Protein AF-A0A2X3FIG2-F1 (afdb_monomer)

pLDDT: mean 85.53, std 18.32, range [35.78, 98.5]

Solvent-accessible surface area (backbone atoms only — not comparable to full-atom values): 9356 Å² total; per-residue (Å²): 140,79,90,90,89,82,87,87,83,85,78,78,74,77,77,68,71,53,71,39,79,30,59,66,58,41,50,50,39,68,69,44,48,65,59,49,53,52,52,52,51,53,50,51,58,54,59,69,47,46,60,65,38,48,54,49,30,60,73,69,72,44,96,39,74,62,49,52,50,52,53,52,52,38,50,51,51,34,51,52,38,38,67,73,39,46,86,55,88,81,64,44,80,47,49,39,48,51,50,33,39,53,41,50,41,50,40,52,53,43,56,64,46,40,82,79,65,73,48,58,70,60,48,51,53,36,51,54,49,36,56,50,24,53,54,48,21,54,46,40,79,74,48,78,67,64,65,56,42,69,56,78,76,78,79,79,81,77,126

Secondary structure (DSSP, 8-state):
----S-SSSS--------EEE-HHHHHHHHHHHHHHHHHHHHHHHHHHTHHHHHHHHHHTTS--HHHHHHHHHHHHHHHHHHHHH-SSTTS-TTHHHHHHHHHHHHHHHHHHHHHHH--HHHHHHHHHHHHHHHHHHHHHHH-PPPSEEE---------

Structure (mmCIF, N/CA/C/O backbone):
data_AF-A0A2X3FIG2-F1
#
_entry.id   AF-A0A2X3FIG2-F1
#
loop_
_atom_site.group_PDB
_atom_site.id
_atom_site.type_symbol
_atom_site.label_atom_id
_atom_site.label_alt_id
_atom_site.label_comp_id
_atom_site.label_asym_id
_atom_site.label_entity_id
_atom_site.label_seq_id
_atom_site.pdbx_PDB_ins_code
_atom_site.Cartn_x
_atom_site.Cartn_y
_atom_site.Cartn_z
_atom_site.occupancy
_atom_site.B_iso_or_equiv
_atom_site.auth_seq_id
_atom_site.auth_comp_id
_atom_site.auth_asym_id
_atom_site.auth_atom_id
_atom_site.pdbx_PDB_model_num
ATOM 1 N N . MET A 1 1 ? -12.564 0.793 -72.819 1.00 35.78 1 MET A N 1
ATOM 2 C CA . MET A 1 1 ? -11.171 1.218 -72.546 1.00 35.78 1 MET A CA 1
ATOM 3 C C . MET A 1 1 ? -11.225 2.384 -71.581 1.00 35.78 1 MET A C 1
ATOM 5 O O . MET A 1 1 ? -12.063 3.236 -71.795 1.00 35.78 1 MET A O 1
ATOM 9 N N . LYS A 1 2 ? -10.399 2.544 -70.559 1.00 37.81 2 LYS A N 1
ATOM 10 C CA . LYS A 1 2 ? -9.530 1.681 -69.751 1.00 37.81 2 LYS A CA 1
ATOM 11 C C . LYS A 1 2 ? -8.917 2.699 -68.765 1.00 37.81 2 LYS A C 1
AT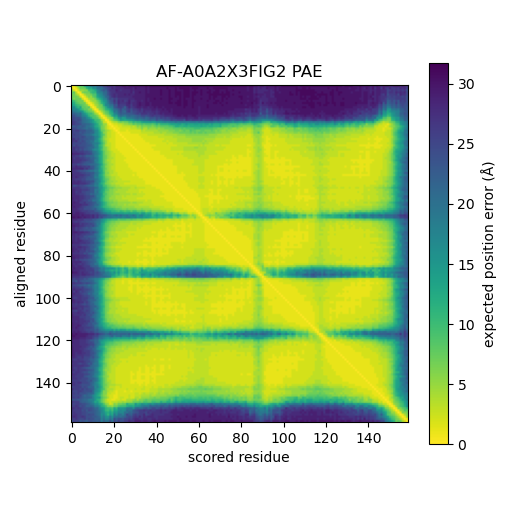OM 13 O O . LYS A 1 2 ? -8.351 3.674 -69.231 1.00 37.81 2 LYS A O 1
ATOM 18 N N . TYR A 1 3 ? -9.084 2.469 -67.462 1.00 47.91 3 TYR A N 1
ATOM 19 C CA . TYR A 1 3 ? -8.287 2.998 -66.340 1.00 47.91 3 TYR A CA 1
ATOM 20 C C . TYR A 1 3 ? -8.054 4.514 -66.230 1.00 47.91 3 TYR A C 1
ATOM 22 O O . TYR A 1 3 ? -7.229 5.056 -66.948 1.00 47.91 3 TYR A O 1
ATOM 30 N N . SER A 1 4 ? -8.648 5.166 -65.223 1.00 44.91 4 SER A N 1
ATOM 31 C CA . SER A 1 4 ? -8.066 6.363 -64.569 1.00 44.91 4 SER A CA 1
ATOM 32 C C . SER A 1 4 ? -8.714 6.630 -63.199 1.00 44.91 4 SER A C 1
ATOM 34 O O . SER A 1 4 ? -9.157 7.731 -62.910 1.00 44.91 4 SER A O 1
ATOM 36 N N . ALA A 1 5 ? -8.805 5.608 -62.345 1.00 49.03 5 ALA A N 1
ATOM 37 C CA . ALA A 1 5 ? -9.239 5.760 -60.948 1.00 49.03 5 ALA A CA 1
ATOM 38 C C . ALA A 1 5 ? -8.289 5.015 -59.999 1.00 49.03 5 ALA A C 1
ATOM 40 O O . ALA A 1 5 ? -8.720 4.293 -59.108 1.00 49.03 5 ALA A O 1
ATOM 41 N N . PHE A 1 6 ? -6.981 5.112 -60.255 1.00 45.06 6 PHE A N 1
ATOM 42 C CA . PHE A 1 6 ? -5.985 4.289 -59.566 1.00 45.06 6 PHE A CA 1
ATOM 43 C C . PHE A 1 6 ? -4.659 5.010 -59.297 1.00 45.06 6 PHE A C 1
ATOM 45 O O . PHE A 1 6 ? -3.611 4.392 -59.370 1.00 45.06 6 PHE A O 1
ATOM 52 N N . ILE A 1 7 ? -4.665 6.309 -58.980 1.00 47.78 7 ILE A N 1
ATOM 53 C CA . ILE A 1 7 ? -3.470 6.974 -58.420 1.00 47.78 7 ILE A CA 1
ATOM 54 C C . ILE A 1 7 ? -3.905 8.028 -57.393 1.00 47.78 7 ILE A C 1
ATOM 56 O O . ILE A 1 7 ? -3.743 9.224 -57.590 1.00 47.78 7 ILE A O 1
ATOM 60 N N . LEU A 1 8 ? -4.531 7.592 -56.301 1.00 40.53 8 LEU A N 1
ATOM 61 C CA . LEU A 1 8 ? -4.730 8.438 -55.113 1.00 40.53 8 LEU A CA 1
ATOM 62 C C . LEU A 1 8 ? -4.846 7.578 -53.846 1.00 40.53 8 LEU A C 1
ATOM 64 O O . LEU A 1 8 ? -5.669 7.820 -52.974 1.00 40.53 8 LEU A O 1
ATOM 68 N N . LEU A 1 9 ? -4.044 6.509 -53.778 1.00 41.66 9 LEU A N 1
ATOM 69 C CA . LEU A 1 9 ? -4.103 5.516 -52.697 1.00 41.66 9 LEU A CA 1
ATOM 70 C C . LEU A 1 9 ? -2.722 4.954 -52.313 1.00 41.66 9 LEU A C 1
ATOM 72 O O . LEU A 1 9 ? -2.624 3.844 -51.809 1.00 41.66 9 LEU A O 1
ATOM 76 N N . MET A 1 10 ? -1.643 5.704 -52.564 1.00 42.25 10 MET A N 1
ATOM 77 C CA . MET A 1 10 ? -0.263 5.279 -52.260 1.00 42.25 10 MET A CA 1
ATOM 78 C C . MET A 1 10 ? 0.596 6.416 -51.686 1.00 42.25 10 MET A C 1
ATOM 80 O O . MET A 1 10 ? 1.787 6.502 -51.948 1.00 42.25 10 MET A O 1
ATOM 84 N N . MET A 1 11 ? -0.003 7.309 -50.899 1.00 44.34 11 MET A N 1
ATOM 85 C CA . MET A 1 11 ? 0.742 8.201 -49.996 1.00 44.34 11 MET A CA 1
ATOM 86 C C . MET A 1 11 ? 0.164 8.075 -48.586 1.00 44.34 11 MET A C 1
ATOM 88 O O . MET A 1 11 ? -0.016 9.054 -47.870 1.00 44.34 11 MET A O 1
ATOM 92 N N . SER A 1 12 ? -0.161 6.843 -48.184 1.00 44.34 12 SER A N 1
ATOM 93 C CA . SER A 1 12 ? -0.244 6.527 -46.765 1.00 44.34 12 SER A CA 1
ATOM 94 C C . SER A 1 12 ? 1.196 6.540 -46.270 1.00 44.34 12 SER A C 1
ATOM 96 O O . SER A 1 12 ? 1.892 5.530 -46.355 1.00 44.34 12 SER A O 1
ATOM 98 N N . PHE A 1 13 ? 1.678 7.711 -45.848 1.00 46.78 13 PHE A N 1
ATOM 99 C CA . PHE A 1 13 ? 2.879 7.798 -45.035 1.00 46.78 13 PHE A CA 1
ATOM 100 C C . PHE A 1 13 ? 2.638 6.878 -43.840 1.00 46.78 13 PHE A C 1
ATOM 102 O O . PHE A 1 13 ? 1.892 7.211 -42.922 1.00 46.78 13 PHE A O 1
ATOM 109 N N . CYS A 1 14 ? 3.232 5.686 -43.869 1.00 44.59 14 CYS A N 1
ATOM 110 C CA . CYS A 1 14 ? 3.508 4.952 -42.654 1.00 44.59 14 CYS A CA 1
ATOM 111 C C . CYS A 1 14 ? 4.467 5.845 -41.873 1.00 44.59 14 CYS A C 1
ATOM 113 O O . CYS A 1 14 ? 5.682 5.766 -42.048 1.00 44.59 14 CYS A O 1
ATOM 115 N N . ILE A 1 15 ? 3.915 6.743 -41.055 1.00 55.31 15 ILE A N 1
ATOM 116 C CA . ILE A 1 15 ? 4.637 7.333 -39.939 1.00 55.31 15 ILE A CA 1
ATOM 117 C C . ILE A 1 15 ? 4.910 6.141 -39.024 1.00 55.31 15 ILE A C 1
ATOM 119 O O . ILE A 1 15 ? 4.113 5.802 -38.156 1.00 55.31 15 ILE A O 1
ATOM 123 N N . GLY A 1 16 ? 5.968 5.391 -39.333 1.00 56.66 16 GLY A N 1
ATOM 124 C CA . GLY A 1 16 ? 6.439 4.322 -38.478 1.00 56.66 16 GLY A CA 1
ATOM 125 C C . GLY A 1 16 ? 6.836 4.984 -37.175 1.00 56.66 16 GLY A C 1
ATOM 126 O O . GLY A 1 16 ? 7.761 5.796 -37.172 1.00 56.66 16 GLY A O 1
ATOM 127 N N . ALA A 1 17 ? 6.099 4.696 -36.103 1.00 65.81 17 ALA A N 1
ATOM 128 C CA . ALA A 1 17 ? 6.439 5.179 -34.778 1.00 65.81 17 ALA A CA 1
ATOM 129 C C . ALA A 1 17 ? 7.889 4.772 -34.492 1.00 65.81 17 ALA A C 1
ATOM 131 O O . ALA A 1 17 ? 8.236 3.587 -34.475 1.00 65.81 17 ALA A O 1
ATOM 132 N N . LYS A 1 18 ? 8.770 5.767 -34.369 1.00 80.12 18 LYS A N 1
ATOM 133 C CA . LYS A 1 18 ? 10.184 5.530 -34.108 1.00 80.12 18 LYS A CA 1
ATOM 134 C C . LYS A 1 18 ? 10.295 4.981 -32.691 1.00 80.12 18 LYS A C 1
ATOM 136 O O . LYS A 1 18 ? 9.905 5.632 -31.731 1.00 80.12 18 LYS A O 1
ATOM 141 N N . MET A 1 19 ? 10.786 3.754 -32.566 1.00 86.19 19 MET A N 1
ATOM 142 C CA . MET A 1 19 ? 10.986 3.116 -31.267 1.00 86.19 19 MET A CA 1
ATOM 143 C C . MET A 1 19 ? 12.291 3.626 -30.652 1.00 86.19 19 MET A C 1
ATOM 145 O O . MET A 1 19 ? 13.349 3.511 -31.273 1.00 86.19 19 MET A O 1
ATOM 149 N N . ILE A 1 20 ? 12.234 4.141 -29.426 1.00 86.75 20 ILE A N 1
ATOM 150 C CA . ILE A 1 20 ? 13.402 4.591 -28.659 1.00 86.75 20 ILE A CA 1
ATOM 151 C C . ILE A 1 20 ? 13.663 3.672 -27.453 1.00 86.75 20 ILE A C 1
ATOM 153 O O . ILE A 1 20 ? 12.718 3.100 -26.899 1.00 86.75 20 ILE A O 1
ATOM 157 N N . PRO A 1 21 ? 14.930 3.499 -27.027 1.00 90.25 21 PRO A N 1
ATOM 158 C CA . PRO A 1 21 ? 15.254 2.737 -25.825 1.00 90.25 21 PRO A CA 1
ATOM 159 C C . PRO A 1 21 ? 14.646 3.357 -24.562 1.00 90.25 21 PRO A C 1
ATOM 161 O O . PRO A 1 21 ? 14.801 4.546 -24.305 1.00 90.25 21 PRO A O 1
ATOM 164 N N . ASN A 1 22 ? 14.031 2.523 -23.728 1.00 90.62 22 ASN A N 1
ATOM 165 C CA . ASN A 1 22 ? 13.429 2.903 -22.447 1.00 90.62 22 ASN A CA 1
ATOM 166 C C . ASN A 1 22 ? 14.367 2.602 -21.262 1.00 90.62 22 ASN A C 1
ATOM 168 O O . ASN A 1 22 ? 13.961 2.082 -20.219 1.00 90.62 22 ASN A O 1
ATOM 172 N N . THR A 1 23 ? 15.665 2.840 -21.460 1.00 91.44 23 THR A N 1
ATOM 173 C CA . THR A 1 23 ? 16.728 2.411 -20.540 1.00 91.44 23 THR A CA 1
ATOM 174 C C . THR A 1 23 ? 16.550 2.993 -19.138 1.00 91.44 23 THR A C 1
ATOM 176 O O . THR A 1 23 ? 16.786 2.293 -18.157 1.00 91.44 23 THR A O 1
ATOM 179 N N . GLU A 1 24 ? 16.089 4.241 -19.030 1.00 90.25 24 GLU A N 1
ATOM 180 C CA . GLU A 1 24 ? 15.858 4.910 -17.747 1.00 90.25 24 GLU A CA 1
ATOM 181 C C . GLU A 1 24 ? 14.800 4.188 -16.903 1.00 90.25 24 GLU A C 1
ATOM 183 O O . GLU A 1 24 ? 15.092 3.783 -15.778 1.00 90.25 24 GLU A O 1
ATOM 188 N N . MET A 1 25 ? 13.610 3.927 -17.456 1.00 90.69 25 MET A N 1
ATOM 189 C CA . MET A 1 25 ? 12.538 3.237 -16.725 1.00 90.69 25 MET A CA 1
ATOM 190 C C . MET A 1 25 ? 12.894 1.790 -16.387 1.00 90.69 25 MET A C 1
ATOM 192 O O . MET A 1 25 ? 12.516 1.300 -15.324 1.00 90.69 25 MET A O 1
ATOM 196 N N . VAL A 1 26 ? 13.624 1.097 -17.268 1.00 93.81 26 VAL A N 1
ATOM 197 C CA . VAL A 1 26 ? 14.103 -0.269 -17.002 1.00 93.81 26 VAL A CA 1
ATOM 198 C C . VAL A 1 26 ? 15.114 -0.275 -15.853 1.00 93.81 26 VAL A C 1
ATOM 200 O O . VAL A 1 26 ? 15.014 -1.108 -14.953 1.00 93.81 26 VAL A O 1
ATOM 203 N N . ASN A 1 27 ? 16.061 0.665 -15.839 1.00 93.88 27 ASN A N 1
ATOM 204 C CA . ASN A 1 27 ? 17.025 0.793 -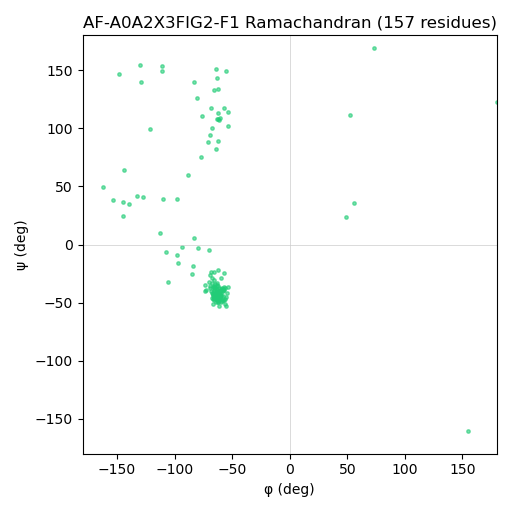14.747 1.00 93.88 27 ASN A CA 1
ATOM 205 C C . ASN A 1 27 ? 16.333 1.158 -13.434 1.00 93.88 27 ASN A C 1
ATOM 207 O O . ASN A 1 27 ? 16.598 0.538 -12.406 1.00 93.88 27 ASN A O 1
ATOM 211 N N . LEU A 1 28 ? 15.399 2.109 -13.476 1.00 93.69 28 LEU A N 1
ATOM 212 C CA . LEU A 1 28 ? 14.631 2.513 -12.308 1.00 93.69 28 LEU A CA 1
ATOM 213 C C . LEU A 1 28 ? 13.812 1.350 -11.736 1.00 93.69 28 LEU A C 1
ATOM 215 O O . LEU A 1 28 ? 13.834 1.124 -10.528 1.00 93.69 28 LEU A O 1
ATOM 219 N N . TYR A 1 29 ? 13.166 0.560 -12.599 1.00 95.62 29 TYR A N 1
ATOM 220 C CA . TYR A 1 29 ? 12.464 -0.660 -12.203 1.00 95.62 29 TYR A CA 1
ATOM 221 C C . TYR A 1 29 ? 13.383 -1.632 -11.460 1.00 95.62 29 TYR A C 1
ATOM 223 O O . TYR A 1 29 ? 13.056 -2.080 -10.361 1.00 95.62 29 TYR A O 1
ATOM 231 N N . ASN A 1 30 ? 14.544 -1.934 -12.046 1.00 96.75 30 ASN A N 1
ATOM 232 C CA . ASN A 1 30 ? 15.506 -2.870 -11.467 1.00 96.75 30 ASN A CA 1
ATOM 233 C C . ASN A 1 30 ? 16.050 -2.377 -10.118 1.00 96.75 30 ASN A C 1
ATOM 235 O O . ASN A 1 30 ? 16.255 -3.184 -9.212 1.00 96.75 30 ASN A O 1
ATOM 239 N N . ASN A 1 31 ? 16.230 -1.064 -9.963 1.00 95.94 31 ASN A N 1
ATOM 240 C CA . ASN A 1 31 ? 16.701 -0.461 -8.718 1.00 95.94 31 ASN A CA 1
ATOM 241 C C . ASN A 1 31 ? 15.617 -0.453 -7.626 1.00 95.94 31 ASN A C 1
ATOM 243 O O . ASN A 1 31 ? 15.912 -0.723 -6.464 1.00 95.94 31 ASN A O 1
ATOM 247 N N . GLN A 1 32 ? 14.361 -0.169 -7.984 1.00 96.62 32 GLN A N 1
ATOM 248 C CA . GLN A 1 32 ? 13.261 -0.027 -7.023 1.00 96.62 32 GLN A CA 1
ATOM 249 C C . GLN A 1 32 ? 12.602 -1.362 -6.639 1.00 96.62 32 GLN A C 1
ATOM 251 O O . GLN A 1 32 ? 12.036 -1.460 -5.546 1.00 96.62 32 GLN A O 1
ATOM 256 N N . ILE A 1 33 ? 12.658 -2.404 -7.483 1.00 97.62 33 ILE A N 1
ATOM 257 C CA . ILE A 1 33 ? 11.911 -3.651 -7.243 1.00 97.62 33 ILE A CA 1
ATOM 258 C C . ILE A 1 33 ? 12.227 -4.361 -5.912 1.00 97.62 33 ILE A C 1
ATOM 260 O O . ILE A 1 33 ? 11.280 -4.859 -5.294 1.00 97.62 33 ILE A O 1
ATOM 264 N N . PRO A 1 34 ? 13.478 -4.423 -5.405 1.00 98.06 34 PRO A N 1
ATOM 265 C CA . PRO A 1 34 ? 13.745 -5.109 -4.143 1.00 98.06 34 PRO A CA 1
ATOM 266 C C . PRO A 1 34 ? 13.071 -4.393 -2.969 1.00 98.06 34 PRO A C 1
ATOM 268 O O . PRO A 1 34 ? 12.377 -5.024 -2.175 1.00 98.06 34 PRO A O 1
ATOM 271 N N . GLN A 1 35 ? 13.201 -3.066 -2.912 1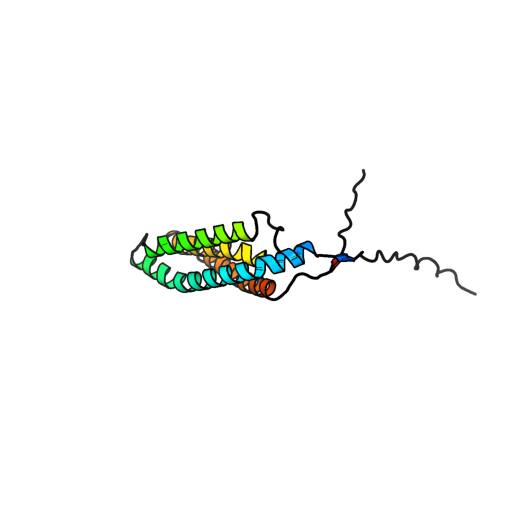.00 98.06 35 GLN A N 1
ATOM 272 C CA . GLN A 1 35 ? 12.605 -2.240 -1.861 1.00 98.06 35 GLN A CA 1
ATOM 273 C C . GLN A 1 35 ? 11.077 -2.192 -1.980 1.00 98.06 35 GLN A C 1
ATOM 275 O O . GLN A 1 35 ? 10.384 -2.264 -0.970 1.00 98.06 35 GLN A O 1
ATOM 280 N N . THR A 1 36 ? 10.547 -2.196 -3.208 1.00 98.19 36 THR A N 1
ATOM 281 C CA . THR A 1 36 ? 9.107 -2.327 -3.478 1.00 98.19 36 THR A CA 1
ATOM 282 C C . THR A 1 36 ? 8.548 -3.608 -2.861 1.00 98.19 36 THR A C 1
ATOM 284 O O . THR A 1 36 ? 7.527 -3.574 -2.180 1.00 98.19 36 THR A O 1
ATOM 287 N N . ARG A 1 37 ? 9.220 -4.751 -3.058 1.00 98.38 37 ARG A N 1
ATOM 288 C CA . ARG A 1 37 ? 8.783 -6.034 -2.481 1.00 98.38 37 ARG A CA 1
ATOM 289 C C . ARG A 1 37 ? 8.791 -6.001 -0.957 1.00 98.38 37 ARG A C 1
ATOM 291 O O . ARG A 1 37 ? 7.820 -6.451 -0.355 1.00 98.38 37 ARG A O 1
ATOM 298 N N . THR A 1 38 ? 9.841 -5.448 -0.352 1.00 98.44 38 THR A N 1
ATOM 299 C CA . THR A 1 38 ? 9.925 -5.285 1.106 1.00 98.44 38 THR A CA 1
ATOM 300 C C . THR A 1 38 ? 8.786 -4.415 1.632 1.00 98.44 38 THR A C 1
ATOM 302 O O . THR A 1 38 ? 8.067 -4.842 2.531 1.00 98.44 38 THR A O 1
ATOM 305 N N . LEU A 1 39 ? 8.560 -3.247 1.024 1.00 98.44 39 LEU A N 1
ATOM 306 C CA . LEU A 1 39 ? 7.507 -2.317 1.427 1.00 98.44 39 LEU A CA 1
ATOM 307 C C . LEU A 1 39 ? 6.108 -2.935 1.296 1.00 98.44 39 LEU A C 1
ATOM 309 O O . LEU A 1 39 ? 5.281 -2.792 2.191 1.00 98.44 39 LEU A O 1
ATOM 313 N N . MET A 1 40 ? 5.836 -3.655 0.202 1.00 98.44 40 MET A N 1
ATOM 314 C CA . MET A 1 40 ? 4.541 -4.319 0.003 1.00 98.44 40 MET A CA 1
ATOM 315 C C . MET A 1 40 ? 4.341 -5.507 0.946 1.00 98.44 40 MET A C 1
ATOM 317 O O . MET A 1 40 ? 3.213 -5.770 1.357 1.00 98.44 40 MET A O 1
ATOM 321 N N . SER A 1 41 ? 5.414 -6.211 1.315 1.00 98.44 41 SER A N 1
ATOM 322 C CA . SER A 1 41 ? 5.353 -7.246 2.348 1.00 98.44 41 SER A CA 1
ATOM 323 C C . SER A 1 41 ? 5.030 -6.642 3.713 1.00 98.44 41 SER A C 1
ATOM 325 O O . SER A 1 41 ? 4.158 -7.156 4.404 1.00 98.44 41 SER A O 1
ATOM 327 N N . GLU A 1 42 ? 5.696 -5.545 4.084 1.00 98.38 42 GLU A N 1
ATOM 328 C CA . GLU A 1 42 ? 5.442 -4.819 5.334 1.00 98.38 42 GLU A CA 1
ATOM 329 C C . GLU A 1 42 ? 3.988 -4.330 5.392 1.00 98.38 42 GLU A C 1
ATOM 331 O O . GLU A 1 42 ? 3.277 -4.626 6.351 1.00 98.38 42 GLU A O 1
ATOM 336 N N . LEU A 1 43 ? 3.509 -3.685 4.322 1.00 98.50 43 LEU A N 1
ATOM 337 C CA . LEU A 1 43 ? 2.117 -3.253 4.218 1.00 98.50 43 LEU A CA 1
ATOM 338 C C . LEU A 1 43 ? 1.138 -4.424 4.356 1.00 98.50 43 LEU A C 1
ATOM 340 O O . LEU A 1 43 ? 0.145 -4.305 5.065 1.00 98.50 43 LEU A O 1
ATOM 344 N N . ASN A 1 44 ? 1.404 -5.556 3.705 1.00 97.94 44 ASN A N 1
ATOM 345 C CA . ASN A 1 44 ? 0.543 -6.730 3.802 1.00 97.94 44 ASN A CA 1
ATOM 346 C C . ASN A 1 44 ? 0.438 -7.260 5.241 1.00 97.94 44 ASN A C 1
ATOM 348 O O . ASN A 1 44 ? -0.658 -7.604 5.674 1.00 97.94 44 ASN A O 1
ATOM 352 N N . GLU A 1 45 ? 1.541 -7.306 5.994 1.00 97.88 45 GLU A N 1
ATOM 353 C CA . GLU A 1 45 ? 1.497 -7.721 7.403 1.00 97.88 45 GLU A CA 1
ATOM 354 C C . GLU A 1 45 ? 0.702 -6.737 8.270 1.00 97.88 45 GLU A C 1
ATOM 356 O O . GLU A 1 45 ? -0.124 -7.160 9.078 1.00 97.88 45 GLU A O 1
ATOM 361 N N . VAL A 1 46 ? 0.872 -5.432 8.051 1.00 97.56 46 VAL A N 1
ATOM 362 C CA . VAL A 1 46 ? 0.110 -4.392 8.761 1.00 97.56 46 VAL A CA 1
ATOM 363 C C . VAL A 1 46 ? -1.389 -4.482 8.455 1.00 97.56 46 VAL A C 1
ATOM 365 O O . VAL A 1 46 ? -2.227 -4.377 9.352 1.00 97.56 46 VAL A O 1
ATOM 368 N N . MET A 1 47 ? -1.751 -4.756 7.202 1.00 97.50 47 MET A N 1
ATOM 369 C CA . MET A 1 47 ? -3.153 -4.874 6.799 1.00 97.50 47 MET A CA 1
ATOM 370 C C . MET A 1 47 ? -3.850 -6.114 7.381 1.00 97.50 47 MET A C 1
ATOM 372 O O . MET A 1 47 ? -5.059 -6.083 7.605 1.00 97.50 47 MET A O 1
ATOM 376 N N . LYS A 1 48 ? -3.113 -7.188 7.706 1.00 97.00 48 LYS A N 1
ATOM 377 C CA . LYS A 1 48 ? -3.678 -8.367 8.396 1.00 97.00 48 LYS A CA 1
ATOM 378 C C . LYS A 1 48 ? -4.143 -8.062 9.817 1.00 97.00 48 LYS A C 1
ATOM 380 O O . LYS A 1 48 ? -5.071 -8.706 10.298 1.00 97.00 48 LYS A O 1
ATOM 385 N N . ILE A 1 49 ? -3.500 -7.108 10.491 1.00 96.31 49 ILE A N 1
ATOM 386 C CA . ILE A 1 49 ? -3.833 -6.741 11.874 1.00 96.31 49 ILE A CA 1
ATOM 387 C C . ILE A 1 49 ? -4.826 -5.576 11.959 1.00 96.31 49 ILE A C 1
ATOM 389 O O . ILE A 1 49 ? -5.252 -5.221 13.055 1.00 96.31 49 ILE A O 1
ATOM 393 N N . THR A 1 50 ? -5.246 -5.004 10.827 1.00 96.25 50 THR A N 1
ATOM 394 C CA . THR A 1 50 ? -6.188 -3.877 10.800 1.00 96.25 50 THR A CA 1
ATOM 395 C C . THR A 1 50 ? -7.548 -4.218 11.413 1.00 96.25 50 THR A C 1
ATOM 397 O O . THR A 1 50 ? -8.057 -3.431 12.206 1.00 96.25 50 THR A O 1
ATOM 400 N N . GLU A 1 51 ? -8.135 -5.377 11.091 1.00 95.88 51 GLU A N 1
ATOM 401 C CA . GLU A 1 51 ? -9.443 -5.766 11.650 1.00 95.88 51 GLU A CA 1
ATOM 402 C C . GLU A 1 51 ? -9.380 -6.022 13.164 1.00 95.88 51 GLU A C 1
ATOM 404 O O . GLU A 1 51 ? -10.137 -5.382 13.891 1.00 95.88 51 GLU A O 1
ATOM 409 N N . PRO A 1 52 ? -8.441 -6.844 13.683 1.00 96.56 52 PRO A N 1
ATOM 410 C CA . PRO A 1 52 ? -8.325 -7.046 15.127 1.00 96.56 52 PRO A CA 1
ATOM 411 C C . PRO A 1 52 ? -8.113 -5.748 15.920 1.00 96.56 52 PRO A C 1
ATOM 413 O O . PRO A 1 52 ? -8.683 -5.574 16.997 1.00 96.56 52 PRO A O 1
ATOM 416 N N . VAL A 1 53 ? -7.307 -4.817 15.395 1.00 97.00 53 VAL A N 1
ATOM 417 C CA . VAL A 1 53 ? -7.073 -3.516 16.044 1.00 97.00 53 VAL A CA 1
ATOM 418 C C . VAL A 1 53 ? -8.327 -2.641 15.994 1.00 97.00 53 VAL A C 1
ATOM 420 O O . VAL A 1 53 ? -8.628 -1.950 16.969 1.00 97.00 53 VAL A O 1
ATOM 423 N N . PHE A 1 54 ? -9.091 -2.686 14.899 1.00 95.62 54 PHE A N 1
ATOM 424 C CA . PHE A 1 54 ? -10.369 -1.983 14.804 1.00 95.62 54 PHE A CA 1
ATOM 425 C C . PHE A 1 54 ? -11.403 -2.507 15.806 1.00 95.62 54 PHE A C 1
ATOM 427 O O . PHE A 1 54 ? -12.058 -1.715 16.486 1.00 95.62 54 PHE A O 1
ATOM 434 N N . ASP A 1 55 ? -11.524 -3.827 15.939 1.00 95.12 55 ASP A N 1
ATOM 435 C CA . ASP A 1 55 ? -12.432 -4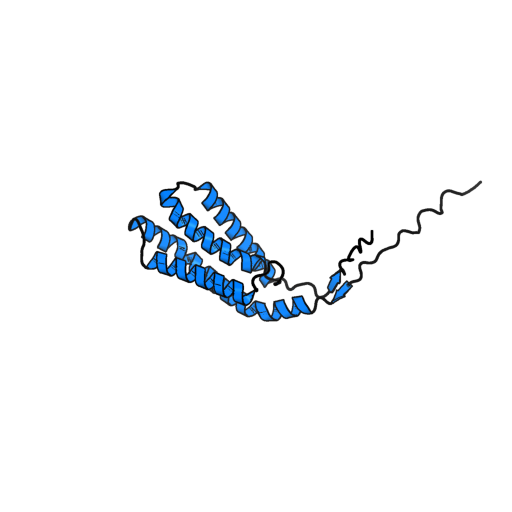.450 16.903 1.00 95.12 55 ASP A CA 1
ATOM 436 C C . ASP A 1 55 ? -12.098 -4.026 18.337 1.00 95.12 55 ASP A C 1
ATOM 438 O O . ASP A 1 55 ? -12.993 -3.675 19.115 1.00 95.12 55 ASP A O 1
ATOM 442 N N . LEU A 1 56 ? -10.803 -3.977 18.671 1.00 94.12 56 LEU A N 1
ATOM 443 C CA . LEU A 1 56 ? -10.331 -3.467 19.954 1.00 94.12 56 LEU A CA 1
ATOM 444 C C . LEU A 1 56 ? -10.687 -1.984 20.145 1.00 94.12 56 LEU A C 1
ATOM 446 O O . LEU A 1 56 ? -11.235 -1.619 21.186 1.00 94.12 56 LEU A O 1
ATOM 450 N N . TYR A 1 57 ? -10.433 -1.140 19.140 1.00 93.69 57 TYR A N 1
ATOM 451 C CA . TYR A 1 57 ? -10.785 0.285 19.163 1.00 93.69 57 TYR A CA 1
ATOM 452 C C . TYR A 1 57 ? -12.285 0.498 19.429 1.00 93.69 57 TYR A C 1
ATOM 454 O O . TYR A 1 57 ? -12.675 1.298 20.286 1.00 93.69 57 TYR A O 1
ATOM 462 N N . LYS A 1 58 ? -13.140 -0.277 18.750 1.00 93.19 58 LYS A N 1
ATOM 463 C CA . LYS A 1 58 ? -14.595 -0.260 18.939 1.00 93.19 58 LYS A CA 1
ATOM 464 C C . LYS A 1 58 ? -14.991 -0.704 20.347 1.00 93.19 58 LYS A C 1
ATOM 466 O O . LYS A 1 58 ? -15.821 -0.051 20.980 1.00 93.19 58 LYS A O 1
ATOM 471 N N . HIS A 1 59 ? -14.404 -1.793 20.849 1.00 92.81 59 HIS A N 1
ATOM 472 C CA . HIS A 1 59 ? -14.700 -2.320 22.184 1.00 92.81 59 HIS A CA 1
ATOM 473 C C . HIS A 1 59 ? -14.336 -1.322 23.291 1.00 92.81 59 HIS A C 1
ATOM 475 O O . HIS A 1 59 ? -15.115 -1.106 24.219 1.00 92.81 59 HIS A O 1
ATOM 481 N N . MET A 1 60 ? -13.187 -0.661 23.145 1.00 90.75 60 MET A N 1
ATOM 482 C CA . MET A 1 60 ? -12.675 0.335 24.089 1.00 90.75 60 MET A CA 1
ATOM 483 C C . MET A 1 60 ? -13.332 1.717 23.938 1.00 90.75 60 MET A C 1
ATOM 485 O O . MET A 1 60 ? -13.057 2.612 24.736 1.00 90.75 60 MET A O 1
ATOM 489 N N . ARG A 1 61 ? -14.226 1.889 22.952 1.00 85.00 61 ARG A N 1
ATOM 490 C CA . ARG A 1 61 ? -14.947 3.137 22.642 1.00 85.00 61 ARG A CA 1
ATOM 491 C C . ARG A 1 61 ? -14.027 4.338 22.387 1.00 85.00 61 ARG A C 1
ATOM 493 O O . ARG A 1 61 ? -14.375 5.461 22.752 1.00 85.00 61 ARG A O 1
ATOM 500 N N . GLY A 1 62 ? -12.867 4.124 21.769 1.00 77.44 62 GLY A N 1
ATOM 501 C CA . GLY A 1 62 ? -11.964 5.222 21.438 1.00 77.44 62 GLY A CA 1
ATOM 502 C C . GLY A 1 62 ? -10.502 4.820 21.308 1.00 77.44 62 GLY A C 1
ATOM 503 O O . GLY A 1 62 ? -10.168 3.661 21.088 1.00 77.44 62 GLY A O 1
ATOM 504 N N . LEU A 1 63 ? -9.635 5.829 21.414 1.00 82.81 63 LEU A N 1
ATOM 505 C CA . LEU A 1 63 ? -8.202 5.743 21.139 1.00 82.81 63 LEU A CA 1
ATOM 506 C C . LEU A 1 63 ? -7.514 4.664 21.993 1.00 82.81 63 LEU A C 1
ATOM 508 O O . LEU A 1 63 ? -7.457 4.780 23.216 1.00 82.81 63 LEU A O 1
ATOM 512 N N . THR A 1 64 ? -6.943 3.651 21.340 1.00 91.44 64 THR A N 1
ATOM 513 C CA . THR A 1 64 ? -6.101 2.632 21.982 1.00 91.44 64 THR A CA 1
ATOM 514 C C . THR A 1 64 ? -4.645 2.776 21.533 1.00 91.44 64 THR A C 1
ATOM 516 O O . THR A 1 64 ? -4.398 3.271 20.425 1.00 91.44 64 THR A O 1
ATOM 519 N N . PRO A 1 65 ? -3.663 2.347 22.349 1.00 94.12 65 PRO A N 1
ATOM 520 C CA . PRO A 1 65 ? -2.261 2.320 21.935 1.00 94.12 65 PRO A CA 1
ATOM 521 C C . PRO A 1 65 ? -2.040 1.562 20.618 1.00 94.12 65 PRO A C 1
ATOM 523 O O . PRO A 1 65 ? -1.252 1.998 19.785 1.00 94.12 65 PRO A O 1
ATOM 526 N N . GLU A 1 66 ? -2.777 0.475 20.391 1.00 95.56 66 GLU A N 1
ATOM 527 C CA . GLU A 1 66 ? -2.707 -0.341 19.179 1.00 95.56 66 GLU A CA 1
ATOM 528 C C . GLU A 1 66 ? -3.213 0.418 17.950 1.00 95.56 66 GLU A C 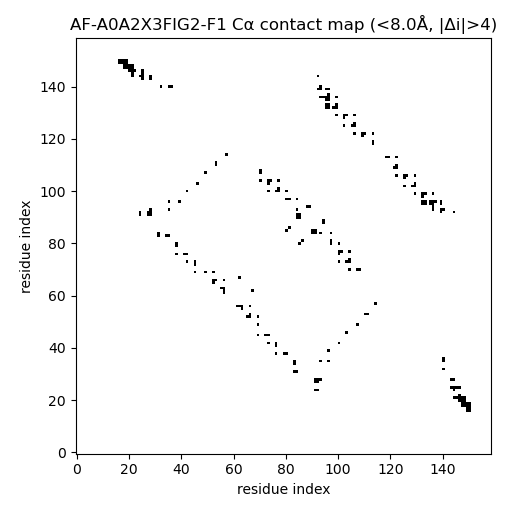1
ATOM 530 O O . GLU A 1 66 ? -2.580 0.375 16.897 1.00 95.56 66 GLU A O 1
ATOM 535 N N . ALA A 1 67 ? -4.318 1.161 18.079 1.00 95.44 67 ALA A N 1
ATOM 536 C CA . ALA A 1 67 ? -4.843 1.979 16.990 1.00 95.44 67 ALA A CA 1
ATOM 537 C C . ALA A 1 67 ? -3.891 3.135 16.638 1.00 95.44 67 ALA A C 1
ATOM 539 O O . ALA A 1 67 ? -3.712 3.461 15.461 1.00 95.44 67 ALA A O 1
ATOM 540 N N . VAL A 1 68 ? -3.236 3.729 17.642 1.00 95.75 68 VAL A N 1
ATOM 541 C CA . VAL A 1 68 ? -2.198 4.752 17.433 1.00 95.75 68 VAL A CA 1
ATOM 542 C C . VAL A 1 68 ? -0.981 4.147 16.735 1.00 95.75 68 VAL A C 1
ATOM 544 O O . VAL A 1 68 ? -0.526 4.699 15.734 1.00 95.75 68 VAL A O 1
ATOM 547 N N . ALA A 1 69 ? -0.495 2.999 17.208 1.00 96.94 69 ALA A N 1
ATOM 548 C CA . ALA A 1 69 ? 0.643 2.304 16.616 1.00 96.94 69 ALA A CA 1
ATOM 549 C C . ALA A 1 69 ? 0.370 1.900 15.158 1.00 96.94 69 ALA A C 1
ATOM 551 O O . ALA A 1 69 ? 1.209 2.138 14.292 1.00 96.94 69 ALA A O 1
ATOM 552 N N . LEU A 1 70 ? -0.823 1.371 14.864 1.00 97.62 70 LEU A N 1
ATOM 553 C CA . LEU A 1 70 ? -1.235 1.030 13.502 1.00 97.62 70 LEU A CA 1
ATOM 554 C C . LEU A 1 70 ? -1.277 2.268 12.592 1.00 97.62 70 LEU A C 1
ATOM 556 O O . LEU A 1 70 ? -0.744 2.236 11.483 1.00 97.62 70 LEU A O 1
ATOM 560 N N . SER A 1 71 ? -1.851 3.376 13.078 1.00 97.06 71 SER A N 1
ATOM 561 C CA . SER A 1 71 ? -1.882 4.654 12.349 1.00 97.06 71 SER A CA 1
ATOM 562 C C . SER A 1 71 ? -0.472 5.145 12.015 1.00 97.06 71 SER A C 1
ATOM 564 O O . SER A 1 71 ? -0.186 5.484 10.869 1.00 97.06 71 SER A O 1
ATOM 566 N N . GLN A 1 72 ? 0.425 5.138 13.006 1.00 97.81 72 GLN A N 1
ATOM 567 C CA . GLN A 1 72 ? 1.818 5.553 12.841 1.00 97.81 72 GLN A CA 1
ATOM 568 C C . GLN A 1 72 ? 2.573 4.649 11.866 1.00 97.81 72 GLN A C 1
ATOM 570 O O . GLN A 1 72 ? 3.321 5.146 11.027 1.00 97.81 72 GLN A O 1
ATOM 575 N N . HIS A 1 73 ? 2.362 3.333 11.931 1.00 98.31 73 HIS A N 1
ATOM 576 C CA . HIS A 1 73 ? 3.031 2.391 11.037 1.00 98.31 73 HIS A CA 1
ATOM 577 C C . HIS A 1 73 ? 2.575 2.579 9.583 1.00 98.31 73 HIS A C 1
ATOM 579 O O . HIS A 1 73 ? 3.405 2.642 8.677 1.00 98.31 73 HIS A O 1
ATOM 585 N N . LEU A 1 74 ? 1.274 2.770 9.343 1.00 98.31 74 LEU A N 1
ATOM 586 C CA . LEU A 1 74 ? 0.762 3.076 8.003 1.00 98.31 74 LEU A CA 1
ATOM 587 C C . LEU A 1 74 ? 1.295 4.416 7.465 1.00 98.31 74 LEU A C 1
ATOM 589 O O . LEU A 1 74 ? 1.648 4.490 6.287 1.00 98.31 74 LEU A O 1
ATOM 593 N N . MET A 1 75 ? 1.430 5.443 8.314 1.00 97.44 75 MET A N 1
ATOM 594 C CA . MET A 1 75 ? 2.080 6.707 7.932 1.00 97.44 75 MET A CA 1
ATOM 595 C C . MET A 1 75 ? 3.549 6.503 7.545 1.00 97.44 75 MET A C 1
ATOM 597 O O . MET A 1 75 ? 3.967 6.962 6.487 1.00 97.44 75 MET A O 1
ATOM 601 N N . GLN A 1 76 ? 4.319 5.751 8.337 1.00 98.12 76 GLN A N 1
ATOM 602 C CA . GLN A 1 76 ? 5.722 5.444 8.027 1.00 98.12 76 GLN A CA 1
ATOM 603 C C . GLN A 1 76 ? 5.867 4.664 6.714 1.00 98.12 76 GLN A C 1
ATOM 605 O O . GLN A 1 76 ? 6.797 4.898 5.945 1.00 98.12 76 GLN A O 1
ATOM 610 N N . ILE A 1 77 ? 4.946 3.740 6.423 1.00 98.12 77 ILE A N 1
ATOM 611 C CA . ILE A 1 77 ? 4.908 3.032 5.136 1.00 98.12 77 ILE A CA 1
ATOM 612 C C . ILE A 1 77 ? 4.660 4.014 3.986 1.00 98.12 77 ILE A C 1
ATOM 614 O O . ILE A 1 77 ? 5.293 3.897 2.936 1.00 98.12 77 ILE A O 1
ATOM 618 N N . GLN A 1 78 ? 3.766 4.989 4.163 1.00 95.38 78 GLN A N 1
ATOM 619 C CA . GLN A 1 78 ? 3.520 6.023 3.160 1.00 95.38 78 GLN A CA 1
ATOM 620 C C . GLN A 1 78 ? 4.739 6.937 2.958 1.00 95.38 78 GLN A C 1
ATOM 622 O O . GLN A 1 78 ? 5.076 7.241 1.816 1.00 95.38 78 GLN A O 1
ATOM 627 N N . GLU A 1 79 ? 5.442 7.316 4.024 1.00 95.50 79 GLU A N 1
ATOM 628 C CA . GLU A 1 79 ? 6.684 8.098 3.941 1.00 95.50 79 GLU A CA 1
ATOM 629 C C . GLU A 1 79 ? 7.778 7.333 3.183 1.00 95.50 79 GLU A C 1
ATOM 631 O O . GLU A 1 79 ? 8.313 7.843 2.199 1.00 95.50 79 GLU A O 1
ATOM 636 N N . LYS A 1 80 ? 8.024 6.063 3.544 1.00 96.81 80 LYS A N 1
ATOM 637 C CA . LYS A 1 80 ? 8.939 5.166 2.812 1.00 96.81 80 LYS A CA 1
ATOM 638 C C . LYS A 1 80 ? 8.551 5.020 1.335 1.00 96.81 80 LYS A C 1
ATOM 640 O O . LYS A 1 80 ? 9.418 4.922 0.471 1.00 96.81 80 LYS A O 1
ATOM 645 N N . SER A 1 81 ? 7.250 4.986 1.036 1.00 95.88 81 SER A N 1
ATOM 646 C CA . SER A 1 81 ? 6.716 4.947 -0.334 1.00 95.88 81 SER A CA 1
ATOM 647 C C . SER A 1 81 ? 7.091 6.210 -1.113 1.00 95.88 81 SER A C 1
ATOM 649 O O . SER A 1 81 ? 7.601 6.121 -2.229 1.00 95.88 81 SER A O 1
ATOM 651 N N . ASP A 1 82 ? 6.896 7.389 -0.521 1.00 93.31 82 ASP A N 1
ATOM 652 C CA . ASP A 1 82 ? 7.248 8.664 -1.151 1.00 93.31 82 ASP A CA 1
ATOM 653 C C . ASP A 1 82 ? 8.765 8.851 -1.311 1.00 93.31 82 ASP A C 1
ATOM 655 O O . ASP A 1 82 ? 9.200 9.446 -2.299 1.00 93.31 82 ASP A O 1
ATOM 659 N N . GLU A 1 83 ? 9.576 8.324 -0.390 1.00 94.06 83 GLU A N 1
ATOM 660 C CA . GLU A 1 83 ? 11.039 8.289 -0.519 1.00 94.06 83 GLU A CA 1
ATOM 661 C C . GLU A 1 83 ? 11.493 7.360 -1.652 1.00 94.06 83 GLU A C 1
ATOM 663 O O . GLU A 1 83 ? 12.323 7.745 -2.477 1.00 94.06 83 GLU A O 1
ATOM 668 N N . LEU A 1 84 ? 10.923 6.153 -1.727 1.00 95.12 84 LEU A N 1
ATOM 669 C CA . LEU A 1 84 ? 11.278 5.148 -2.728 1.00 95.12 84 LEU A CA 1
ATOM 670 C C . LEU A 1 84 ? 10.884 5.575 -4.146 1.00 95.12 84 LEU A C 1
ATOM 672 O O . LEU A 1 84 ? 11.666 5.426 -5.089 1.00 95.12 84 LEU A O 1
ATOM 676 N N . TYR A 1 85 ? 9.656 6.066 -4.311 1.00 93.19 85 TYR A N 1
ATOM 677 C CA . TYR A 1 85 ? 9.067 6.343 -5.621 1.00 93.19 85 TYR A CA 1
ATOM 678 C C . TYR A 1 85 ? 9.166 7.814 -6.045 1.00 93.19 85 TYR A C 1
ATOM 680 O O . TYR A 1 85 ? 8.858 8.139 -7.194 1.00 93.19 85 TYR A O 1
ATOM 688 N N . GLY A 1 86 ? 9.585 8.702 -5.139 1.00 85.62 86 GLY A N 1
ATOM 689 C CA . GLY A 1 86 ? 9.546 10.149 -5.329 1.00 85.62 86 GLY A CA 1
ATOM 690 C C . GLY A 1 86 ? 8.125 10.709 -5.237 1.00 85.62 86 GLY A C 1
ATOM 691 O O . GLY A 1 86 ? 7.145 9.973 -5.256 1.00 85.62 86 GLY A O 1
ATOM 692 N N . LYS A 1 87 ? 7.989 12.043 -5.163 1.00 71.62 87 LYS A N 1
ATOM 693 C CA . LYS A 1 87 ? 6.684 12.702 -4.953 1.00 71.62 87 LYS A CA 1
ATOM 694 C C . LYS A 1 87 ? 5.854 12.909 -6.228 1.00 71.62 87 LYS A C 1
ATOM 696 O O . LYS A 1 87 ? 4.634 13.033 -6.134 1.00 71.62 87 LYS A O 1
ATOM 701 N N . ALA A 1 88 ? 6.452 12.856 -7.418 1.00 71.44 88 ALA A N 1
ATOM 702 C CA . ALA A 1 88 ? 5.757 13.106 -8.686 1.00 71.44 88 ALA A CA 1
ATOM 703 C C . ALA A 1 88 ? 5.000 11.860 -9.228 1.00 71.44 88 ALA A C 1
ATOM 705 O O . ALA A 1 88 ? 5.546 10.758 -9.164 1.00 71.44 88 ALA A O 1
ATOM 706 N N . PRO A 1 89 ? 3.775 11.990 -9.786 1.00 54.94 89 PRO A N 1
ATOM 707 C CA . PRO A 1 89 ? 2.924 10.850 -10.178 1.00 54.94 89 PRO A CA 1
ATOM 708 C C . PRO A 1 89 ? 3.481 9.912 -11.265 1.00 54.94 89 PRO A C 1
ATOM 710 O O . PRO A 1 89 ? 3.046 8.768 -11.352 1.00 54.94 89 PRO A O 1
ATOM 713 N N . ILE A 1 90 ? 4.421 10.378 -12.095 1.00 61.75 90 ILE A N 1
ATOM 714 C CA . ILE A 1 90 ? 4.958 9.638 -13.260 1.00 61.75 90 ILE A CA 1
ATOM 715 C C . ILE A 1 90 ? 6.436 9.249 -13.045 1.00 61.75 90 ILE A C 1
ATOM 717 O O . ILE A 1 90 ? 7.109 8.773 -13.948 1.00 61.75 90 ILE A O 1
ATOM 721 N N . ALA A 1 91 ? 6.964 9.424 -11.832 1.00 75.94 91 ALA A N 1
ATOM 722 C CA . ALA A 1 91 ? 8.384 9.210 -11.547 1.00 75.94 91 ALA A CA 1
ATOM 723 C C . ALA A 1 91 ? 8.763 7.744 -11.278 1.00 75.94 91 ALA A C 1
ATOM 725 O O . ALA A 1 91 ? 9.894 7.483 -10.889 1.00 75.94 91 ALA A O 1
ATOM 726 N N . THR A 1 92 ? 7.846 6.781 -11.428 1.00 90.88 92 THR A N 1
ATOM 727 C CA . THR A 1 92 ? 8.128 5.375 -11.105 1.00 90.88 92 THR A CA 1
ATOM 728 C C . THR A 1 92 ? 7.366 4.390 -12.000 1.00 90.88 92 THR A C 1
ATOM 730 O O . THR A 1 92 ? 6.214 4.645 -12.354 1.00 90.88 92 THR A O 1
ATOM 733 N N . PRO A 1 93 ? 7.948 3.217 -12.326 1.00 93.00 93 PRO A N 1
ATOM 734 C CA . PRO A 1 93 ? 7.214 2.093 -12.911 1.00 93.00 93 PRO A CA 1
ATOM 735 C C . PRO A 1 93 ? 6.235 1.407 -11.934 1.00 93.00 93 PRO A C 1
ATOM 737 O O . PRO A 1 93 ? 5.492 0.516 -12.347 1.00 93.00 93 PRO A O 1
ATOM 740 N N . PHE A 1 94 ? 6.213 1.806 -10.656 1.00 95.56 94 PHE A N 1
ATOM 741 C CA . PHE A 1 94 ? 5.411 1.209 -9.581 1.00 95.56 94 PHE A CA 1
ATOM 742 C C . PHE A 1 94 ? 4.262 2.116 -9.106 1.00 95.56 94 PHE A C 1
ATOM 744 O O . PHE A 1 94 ? 3.966 2.203 -7.913 1.00 95.56 94 PHE A O 1
ATOM 751 N N . THR A 1 95 ? 3.599 2.812 -10.033 1.00 94.19 95 THR A N 1
ATOM 752 C CA . THR A 1 9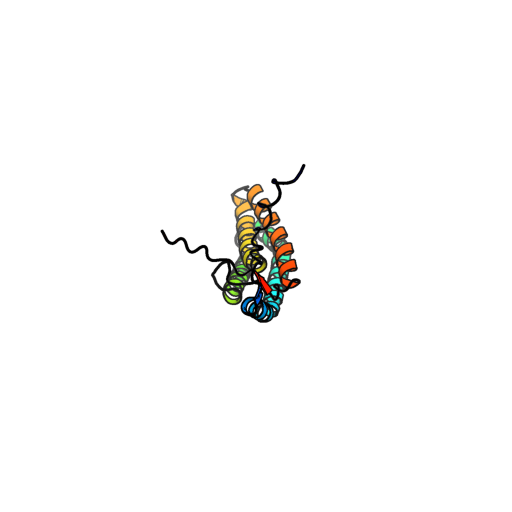5 ? 2.551 3.800 -9.711 1.00 94.19 95 THR A CA 1
ATOM 753 C C . THR A 1 95 ? 1.421 3.244 -8.841 1.00 94.19 95 THR A C 1
ATOM 755 O O . THR A 1 95 ? 1.015 3.900 -7.884 1.00 94.19 95 THR A O 1
ATOM 758 N N . SER A 1 96 ? 0.949 2.021 -9.098 1.00 96.31 96 SER A N 1
ATOM 759 C CA . SER A 1 96 ? -0.126 1.410 -8.311 1.00 96.31 96 SER A CA 1
ATOM 760 C C . SER A 1 96 ? 0.372 0.979 -6.933 1.00 96.31 96 SER A C 1
ATOM 762 O O . SER A 1 96 ? -0.370 1.110 -5.966 1.00 96.31 96 SER A O 1
ATOM 764 N N . CYS A 1 97 ? 1.624 0.522 -6.808 1.00 96.88 97 CYS A N 1
ATOM 765 C CA . CYS A 1 97 ? 2.223 0.229 -5.499 1.00 96.88 97 CYS A CA 1
ATOM 766 C C . CYS A 1 97 ? 2.375 1.490 -4.647 1.00 96.88 97 CYS A C 1
ATOM 768 O O . CYS A 1 97 ? 2.129 1.450 -3.443 1.00 96.88 97 CYS A O 1
ATOM 770 N N . ARG A 1 98 ? 2.719 2.619 -5.273 1.00 95.19 98 ARG A N 1
ATOM 771 C CA . ARG A 1 98 ? 2.757 3.914 -4.598 1.00 95.19 98 ARG A CA 1
ATOM 772 C C . ARG A 1 98 ? 1.372 4.346 -4.119 1.00 95.19 98 ARG A C 1
ATOM 774 O O . ARG A 1 98 ? 1.206 4.711 -2.961 1.00 95.19 98 ARG A O 1
ATOM 781 N N . SER A 1 99 ? 0.365 4.298 -4.991 1.00 95.38 99 SER A N 1
ATOM 782 C CA . SER A 1 99 ? -1.005 4.670 -4.614 1.00 95.38 99 SER A CA 1
ATOM 783 C C . SER A 1 99 ? -1.587 3.750 -3.540 1.00 95.38 99 SER A C 1
ATOM 785 O O . SER A 1 99 ? -2.347 4.210 -2.688 1.00 95.38 99 SER A O 1
ATOM 787 N N . LEU A 1 100 ? -1.217 2.466 -3.553 1.00 97.56 100 LEU A N 1
ATOM 788 C CA . LEU A 1 100 ? -1.703 1.470 -2.604 1.00 97.56 100 LEU A CA 1
ATOM 789 C C . LEU A 1 100 ? -1.409 1.852 -1.148 1.00 97.56 100 LEU A C 1
ATOM 791 O O . LEU A 1 100 ? -2.283 1.676 -0.304 1.00 97.56 100 LEU A O 1
ATOM 795 N N . THR A 1 101 ? -0.230 2.412 -0.849 1.00 96.44 101 THR A N 1
ATOM 796 C CA . THR A 1 101 ? 0.127 2.800 0.529 1.00 96.44 101 THR A CA 1
ATOM 797 C C . THR A 1 101 ? -0.773 3.918 1.054 1.00 96.44 101 THR A C 1
ATOM 799 O O . THR A 1 101 ? -1.251 3.842 2.182 1.00 96.44 101 THR A O 1
ATOM 802 N N . GLY A 1 102 ? -1.069 4.922 0.222 1.00 95.19 102 GLY A N 1
ATOM 803 C CA . GLY A 1 102 ? -1.975 6.012 0.594 1.00 95.19 102 GLY A CA 1
ATOM 804 C C . GLY A 1 102 ? -3.426 5.548 0.744 1.00 95.19 102 GLY A C 1
ATOM 805 O O . GLY A 1 102 ? -4.109 5.938 1.687 1.00 95.19 102 GLY A O 1
ATOM 806 N N . VAL A 1 103 ? -3.896 4.668 -0.146 1.00 97.25 103 VAL A N 1
ATOM 807 C CA . VAL A 1 103 ? -5.249 4.094 -0.037 1.00 97.25 103 VAL A CA 1
ATOM 808 C C . VAL A 1 103 ? -5.384 3.214 1.206 1.00 97.25 103 VAL A C 1
ATOM 810 O O . VAL A 1 103 ? -6.422 3.266 1.857 1.00 97.25 103 VAL A O 1
ATOM 813 N N . ALA A 1 104 ? -4.345 2.466 1.585 1.00 98.12 104 ALA A N 1
ATOM 814 C CA . ALA A 1 104 ? -4.344 1.679 2.816 1.00 98.12 104 ALA A CA 1
ATOM 815 C C . ALA A 1 104 ? -4.480 2.556 4.072 1.00 98.12 104 ALA A C 1
ATOM 817 O O . ALA A 1 104 ? -5.318 2.276 4.929 1.00 98.12 104 ALA A O 1
ATOM 818 N N . TYR A 1 105 ? -3.713 3.650 4.155 1.00 97.44 105 TYR A N 1
ATOM 819 C CA . TYR A 1 105 ? -3.843 4.617 5.247 1.00 97.44 105 TYR A CA 1
ATOM 820 C C . TYR A 1 105 ? -5.239 5.254 5.277 1.00 97.44 105 TYR A C 1
ATOM 822 O O . TYR A 1 105 ? -5.891 5.267 6.319 1.00 97.44 105 TYR A O 1
ATOM 830 N N . ASN A 1 106 ? -5.749 5.707 4.129 1.00 96.06 106 ASN A N 1
ATOM 831 C CA . ASN A 1 106 ? -7.084 6.303 4.045 1.00 96.06 106 ASN A CA 1
ATOM 832 C C . ASN A 1 106 ? -8.192 5.321 4.440 1.00 96.06 106 ASN A C 1
ATOM 834 O O . ASN A 1 106 ? -9.128 5.714 5.130 1.00 96.06 106 ASN A O 1
ATOM 838 N N . TYR A 1 107 ? -8.081 4.052 4.037 1.00 96.62 107 TYR A N 1
ATOM 839 C CA . TYR A 1 107 ? -9.008 3.004 4.458 1.00 96.62 107 TYR A CA 1
ATOM 840 C C . TYR A 1 107 ? -9.009 2.846 5.980 1.00 96.62 107 TYR A C 1
ATOM 842 O O . TYR A 1 107 ? -10.077 2.791 6.581 1.00 96.62 107 TYR A O 1
ATOM 850 N N . TRP A 1 108 ? -7.835 2.837 6.618 1.00 96.50 108 TRP A N 1
ATOM 851 C CA . TRP A 1 108 ? -7.735 2.767 8.075 1.00 96.50 108 TRP A CA 1
ATOM 852 C C . TRP A 1 108 ? -8.397 3.964 8.775 1.00 96.50 108 TRP A C 1
ATOM 854 O O . TRP A 1 108 ? -9.202 3.770 9.686 1.00 96.50 108 TRP A O 1
ATOM 864 N N . ILE A 1 109 ? -8.120 5.190 8.324 1.00 94.38 109 ILE A N 1
ATOM 865 C CA . ILE A 1 109 ? -8.726 6.401 8.896 1.00 94.38 109 ILE A CA 1
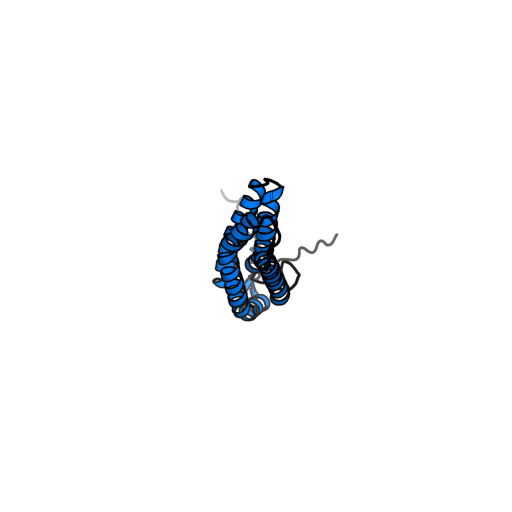ATOM 866 C C . ILE A 1 109 ? -10.247 6.408 8.712 1.00 94.38 109 ILE A C 1
ATOM 868 O O . ILE A 1 109 ? -10.973 6.703 9.658 1.00 94.38 109 ILE A O 1
ATOM 872 N N . GLU A 1 110 ? -10.740 6.030 7.531 1.00 93.88 110 GLU A N 1
ATOM 873 C CA . GLU A 1 110 ? -12.182 5.936 7.285 1.00 93.88 110 GLU A CA 1
ATOM 874 C C . GLU A 1 110 ? -12.833 4.849 8.145 1.00 93.88 110 GLU A C 1
ATOM 876 O O . GLU A 1 110 ? -13.937 5.030 8.650 1.00 93.88 110 GLU A O 1
ATOM 881 N N . LYS A 1 111 ? -12.141 3.725 8.359 1.00 92.75 111 LYS A N 1
ATOM 882 C CA . LYS A 1 111 ? -12.626 2.647 9.224 1.00 92.75 111 LYS A CA 1
ATOM 883 C C . LYS A 1 111 ? -12.807 3.152 10.655 1.00 92.75 111 LYS A C 1
ATOM 885 O O . LYS A 1 111 ? -13.864 2.922 11.235 1.00 92.75 111 LYS A O 1
ATOM 890 N N . LEU A 1 112 ? -11.844 3.907 11.190 1.00 92.62 112 LEU A N 1
ATOM 891 C CA . LEU A 1 112 ? -11.980 4.567 12.495 1.00 92.62 112 LEU A CA 1
ATOM 892 C C . LEU A 1 112 ? -13.151 5.564 12.527 1.00 92.62 112 LEU A C 1
ATOM 894 O O . LEU A 1 112 ? -13.944 5.542 13.468 1.00 92.62 112 LEU A O 1
ATOM 898 N N . ASP A 1 113 ? -13.284 6.405 11.498 1.00 90.38 113 ASP A N 1
ATOM 899 C CA . ASP A 1 113 ? -14.346 7.417 11.414 1.00 90.38 113 ASP A CA 1
ATOM 900 C C . ASP A 1 113 ? -15.751 6.815 11.250 1.00 90.38 113 ASP A C 1
ATOM 902 O O . ASP A 1 113 ? -16.732 7.375 11.745 1.00 90.38 113 ASP A O 1
ATOM 906 N N . SER A 1 114 ? -15.856 5.631 10.637 1.00 89.56 114 SER A N 1
ATOM 907 C CA . SER A 1 114 ? -17.131 4.945 10.381 1.00 89.56 114 SER A CA 1
ATOM 908 C C . SER A 1 114 ? -17.960 4.693 11.646 1.00 89.56 114 SER A C 1
ATOM 910 O O . SER A 1 114 ? -19.189 4.630 11.578 1.00 89.56 114 SER A O 1
ATOM 912 N N . LEU A 1 115 ? -17.309 4.631 12.815 1.00 86.88 115 LEU A N 1
ATOM 913 C CA . LEU A 1 115 ? -17.971 4.515 14.116 1.00 86.88 115 LEU A CA 1
ATOM 914 C C . LEU A 1 115 ? -18.807 5.751 14.479 1.00 86.88 115 LEU A C 1
ATOM 916 O O . LEU A 1 115 ? -19.745 5.635 15.267 1.00 86.88 115 LEU A O 1
ATOM 920 N N . ASN A 1 116 ? -18.489 6.908 13.896 1.00 84.19 116 ASN A N 1
ATOM 921 C CA . ASN A 1 116 ? -19.166 8.178 14.141 1.00 84.19 116 ASN A CA 1
ATOM 922 C C . ASN A 1 116 ? -20.069 8.600 12.974 1.00 84.19 116 ASN A C 1
ATOM 924 O O . ASN A 1 116 ? -21.092 9.244 13.204 1.00 84.19 116 ASN A O 1
ATOM 928 N N . THR A 1 117 ? -19.705 8.267 11.730 1.00 77.06 117 THR A N 1
ATOM 929 C CA . THR A 1 117 ? -20.308 8.881 10.532 1.00 77.06 117 THR A CA 1
ATOM 930 C C . THR A 1 117 ? -21.266 7.984 9.740 1.00 77.06 117 THR A C 1
ATOM 932 O O . THR A 1 117 ? -21.922 8.487 8.829 1.00 77.06 117 THR A O 1
ATOM 935 N N . GLN A 1 118 ? -21.406 6.690 10.079 1.00 69.12 118 GLN A N 1
ATOM 936 C CA . GLN A 1 118 ? -22.259 5.703 9.372 1.00 69.12 118 GLN A CA 1
ATOM 937 C C . GLN A 1 118 ? -22.072 5.689 7.834 1.00 69.12 118 GLN A C 1
ATOM 939 O O . GLN A 1 118 ? -22.962 5.282 7.086 1.00 69.12 118 GLN A O 1
ATOM 944 N N . ASN A 1 119 ? -20.918 6.137 7.326 1.00 76.88 119 ASN A N 1
ATOM 945 C CA . ASN A 1 119 ? -20.664 6.269 5.891 1.00 76.88 119 ASN A CA 1
ATOM 946 C C . ASN A 1 119 ? -20.094 4.976 5.283 1.00 76.88 119 ASN A C 1
ATOM 948 O O . ASN A 1 119 ? -19.000 4.953 4.718 1.00 76.88 119 ASN A O 1
ATOM 952 N N . GLU A 1 120 ? -20.856 3.886 5.394 1.00 80.62 120 GLU A N 1
ATOM 953 C CA . GLU A 1 120 ? -20.449 2.543 4.946 1.00 80.62 120 GLU A CA 1
ATOM 954 C C . GLU A 1 120 ? -20.081 2.513 3.452 1.00 80.62 120 GLU A C 1
ATOM 956 O O . GLU A 1 120 ? -19.086 1.910 3.063 1.00 80.62 120 GLU A O 1
ATOM 961 N N . LYS A 1 121 ? -20.792 3.285 2.616 1.00 87.56 121 LYS A N 1
ATOM 962 C CA . LYS A 1 121 ? -20.528 3.368 1.168 1.00 87.56 121 LYS A CA 1
ATOM 963 C C . LYS A 1 121 ? -19.120 3.858 0.834 1.00 87.56 121 LYS A C 1
ATOM 965 O O . LYS A 1 121 ? -18.528 3.412 -0.147 1.00 87.56 121 LYS A O 1
ATOM 970 N N . ARG A 1 122 ? -18.596 4.818 1.603 1.00 88.69 122 ARG A N 1
ATOM 971 C CA . ARG A 1 122 ? -17.248 5.351 1.378 1.00 88.69 122 ARG A CA 1
ATOM 972 C C . ARG A 1 122 ? -16.185 4.345 1.804 1.00 88.69 122 ARG A C 1
ATOM 974 O O . ARG A 1 122 ? -15.188 4.193 1.096 1.00 88.69 122 ARG A O 1
ATOM 981 N N . LEU A 1 123 ? -16.416 3.649 2.915 1.00 91.75 123 LEU A N 1
ATOM 982 C CA . LEU A 1 123 ? -15.528 2.595 3.395 1.00 91.75 123 LEU A CA 1
ATOM 983 C C . LEU A 1 123 ? -15.438 1.439 2.387 1.00 91.75 123 LEU A C 1
ATOM 985 O O . LEU A 1 123 ? -14.331 1.020 2.043 1.00 91.75 123 LEU A O 1
ATOM 989 N N . ASP A 1 124 ? -16.577 0.999 1.846 1.00 93.00 124 ASP A N 1
ATOM 990 C CA . ASP A 1 124 ? -16.637 -0.043 0.815 1.00 93.00 124 ASP A CA 1
ATOM 991 C C . ASP A 1 124 ? -15.875 0.371 -0.449 1.00 93.00 124 ASP A C 1
ATOM 993 O O . ASP A 1 124 ? -15.037 -0.380 -0.949 1.00 93.00 124 ASP A O 1
ATOM 997 N N . ALA A 1 125 ? -16.084 1.603 -0.928 1.00 94.31 125 ALA A N 1
ATOM 998 C CA . ALA A 1 125 ? -15.380 2.120 -2.100 1.00 94.31 125 ALA A CA 1
ATOM 999 C C . ALA A 1 125 ? -13.852 2.159 -1.901 1.00 94.31 125 ALA A C 1
ATOM 1001 O O . ALA A 1 125 ? -13.096 1.809 -2.812 1.00 94.31 125 ALA A O 1
ATOM 1002 N N . LEU A 1 126 ? -13.380 2.547 -0.709 1.00 94.81 126 LEU A N 1
ATOM 1003 C CA . LEU A 1 126 ? -11.952 2.518 -0.368 1.00 94.81 126 LEU A CA 1
ATOM 1004 C C . LEU A 1 126 ? -11.409 1.088 -0.314 1.00 94.81 126 LEU A C 1
ATOM 1006 O O . LEU A 1 126 ? -10.299 0.839 -0.788 1.00 94.81 126 LEU A O 1
ATOM 1010 N N . PHE A 1 127 ? -12.183 0.139 0.214 1.00 95.31 127 PHE A N 1
ATOM 1011 C CA . PHE A 1 127 ? -11.783 -1.264 0.261 1.00 95.31 127 PHE A CA 1
ATOM 1012 C C . PHE A 1 127 ? -11.712 -1.898 -1.137 1.00 95.31 127 PHE A C 1
ATOM 1014 O O . PHE A 1 127 ? -10.759 -2.613 -1.465 1.00 95.31 127 PHE A O 1
ATOM 1021 N N . GLU A 1 128 ? -12.675 -1.602 -2.008 1.00 97.06 128 GLU A N 1
ATOM 1022 C CA . GLU A 1 128 ? -12.639 -2.019 -3.412 1.00 97.06 128 GLU A CA 1
ATOM 1023 C C . GLU A 1 128 ? -11.438 -1.414 -4.148 1.00 97.06 128 GLU A C 1
ATOM 1025 O O . GLU A 1 128 ? -10.714 -2.122 -4.860 1.00 97.06 128 GLU A O 1
ATOM 1030 N N . GLN A 1 129 ? -11.178 -0.120 -3.935 1.00 97.56 129 GLN A N 1
ATOM 1031 C CA . GLN A 1 129 ? -10.020 0.567 -4.499 1.00 97.56 129 GLN A CA 1
ATOM 1032 C C . GLN A 1 129 ? -8.703 -0.052 -4.015 1.00 97.56 129 GLN A C 1
ATOM 1034 O O . GLN A 1 129 ? -7.812 -0.300 -4.831 1.00 97.56 129 GLN A O 1
ATOM 1039 N N . TYR A 1 130 ? -8.590 -0.352 -2.718 1.00 97.69 130 TYR A N 1
ATOM 1040 C CA . TYR A 1 130 ? -7.444 -1.048 -2.138 1.00 97.69 130 TYR A CA 1
ATOM 1041 C C . TYR A 1 130 ? -7.208 -2.389 -2.846 1.00 97.69 130 TYR A C 1
ATOM 1043 O O . TYR A 1 130 ? -6.127 -2.631 -3.383 1.00 97.69 130 TYR A O 1
ATOM 1051 N N . ASN A 1 131 ? -8.241 -3.231 -2.952 1.00 97.69 131 ASN A N 1
ATOM 1052 C CA . ASN A 1 131 ? -8.141 -4.547 -3.589 1.00 97.69 131 ASN A CA 1
ATOM 1053 C C . ASN A 1 131 ? -7.774 -4.472 -5.077 1.00 97.69 131 ASN A C 1
ATOM 1055 O O . ASN A 1 131 ? -7.037 -5.323 -5.591 1.00 97.69 131 ASN A O 1
ATOM 1059 N N . LYS A 1 132 ? -8.270 -3.456 -5.787 1.00 98.31 132 LYS A N 1
ATOM 1060 C CA . LYS A 1 132 ? -7.868 -3.180 -7.169 1.00 98.31 132 LYS A CA 1
ATOM 1061 C C . LYS A 1 132 ? -6.375 -2.849 -7.244 1.00 98.31 132 LYS A C 1
ATOM 1063 O O . LYS A 1 132 ? -5.654 -3.470 -8.027 1.00 98.31 132 LYS A O 1
ATOM 1068 N N . LEU A 1 133 ? -5.900 -1.938 -6.398 1.00 98.12 133 LEU A N 1
ATOM 1069 C CA . LEU A 1 133 ? -4.497 -1.522 -6.368 1.00 98.12 133 LEU A CA 1
ATOM 1070 C C . LEU A 1 133 ? -3.551 -2.650 -5.945 1.00 98.12 133 LEU A C 1
ATOM 1072 O O . LEU A 1 133 ? -2.461 -2.749 -6.501 1.00 98.12 133 LEU A O 1
ATOM 1076 N N . VAL A 1 134 ? -3.967 -3.555 -5.052 1.00 98.19 134 VAL A N 1
ATOM 1077 C CA . VAL A 1 134 ? -3.202 -4.773 -4.720 1.00 98.19 134 VAL A CA 1
ATOM 1078 C C . VAL A 1 134 ? -2.928 -5.600 -5.978 1.00 98.19 134 VAL A C 1
ATOM 1080 O O . VAL A 1 134 ? -1.790 -6.009 -6.230 1.00 98.19 134 VAL A O 1
ATOM 1083 N N . LYS A 1 135 ? -3.954 -5.824 -6.808 1.00 98.25 135 LYS A N 1
ATOM 1084 C CA . LYS A 1 135 ? -3.821 -6.598 -8.053 1.00 98.25 135 LYS A CA 1
ATOM 1085 C C . LYS A 1 135 ? -2.914 -5.888 -9.058 1.00 98.25 135 LYS A C 1
ATOM 1087 O O . LYS A 1 135 ? -2.041 -6.522 -9.653 1.00 98.25 135 LYS A O 1
ATOM 1092 N N . GLU A 1 136 ? -3.093 -4.582 -9.231 1.00 98.06 136 GLU A N 1
ATOM 1093 C CA . GLU A 1 136 ? -2.294 -3.779 -10.160 1.00 98.06 136 GLU A CA 1
ATOM 1094 C C . GLU A 1 136 ? -0.829 -3.666 -9.722 1.00 98.06 136 GLU A C 1
ATOM 1096 O O . GLU A 1 136 ? 0.069 -3.891 -10.533 1.00 98.06 136 GLU A O 1
ATOM 1101 N N . CYS A 1 137 ? -0.570 -3.422 -8.437 1.00 98.06 137 CYS A N 1
ATOM 1102 C CA . CYS A 1 137 ? 0.779 -3.421 -7.880 1.00 98.06 137 CYS A CA 1
ATOM 1103 C C . CYS A 1 137 ? 1.448 -4.795 -8.041 1.00 98.06 137 CYS A C 1
ATOM 1105 O O . CYS A 1 137 ? 2.586 -4.887 -8.504 1.00 98.06 137 CYS A O 1
ATOM 1107 N N . SER A 1 138 ? 0.727 -5.892 -7.764 1.00 98.06 138 SER A N 1
ATOM 1108 C CA . SER A 1 138 ? 1.244 -7.248 -7.998 1.00 98.06 138 SER A CA 1
ATOM 1109 C C . SER A 1 138 ? 1.639 -7.466 -9.461 1.00 98.06 138 SER A C 1
ATOM 1111 O O . SER A 1 138 ? 2.666 -8.089 -9.744 1.00 98.06 138 SER A O 1
ATOM 1113 N N . LYS A 1 139 ? 0.853 -6.927 -10.403 1.00 98.06 139 LYS A N 1
ATOM 1114 C CA . LYS A 1 139 ? 1.171 -6.965 -11.833 1.00 98.06 139 LYS A CA 1
ATOM 1115 C C . LYS A 1 139 ? 2.434 -6.161 -12.149 1.00 98.06 139 LYS A C 1
ATOM 1117 O O . LYS A 1 139 ? 3.292 -6.689 -12.853 1.00 98.06 139 LYS A O 1
ATOM 1122 N N . GLN A 1 140 ? 2.581 -4.950 -11.610 1.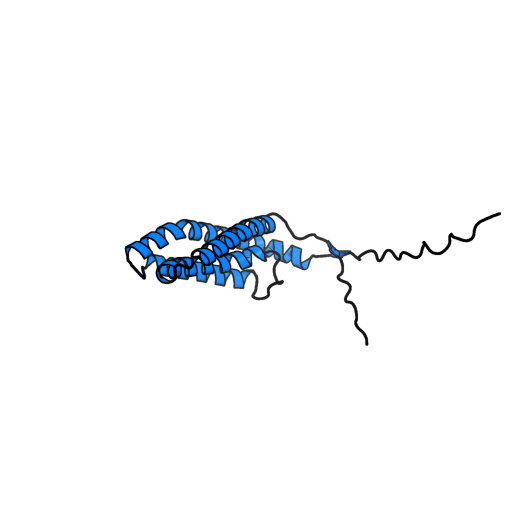00 96.69 140 GLN A N 1
ATOM 1123 C CA . GLN A 1 140 ? 3.779 -4.115 -11.789 1.00 96.69 140 GLN A CA 1
ATOM 1124 C C . GLN A 1 140 ? 5.041 -4.819 -11.259 1.00 96.69 140 GLN A C 1
ATOM 1126 O O . GLN A 1 140 ? 6.036 -4.925 -11.969 1.00 96.69 140 GLN A O 1
ATOM 1131 N N . ILE A 1 141 ? 4.981 -5.439 -10.076 1.00 97.31 141 ILE A N 1
ATOM 1132 C CA . ILE A 1 141 ? 6.100 -6.216 -9.501 1.00 97.31 141 ILE A CA 1
ATOM 1133 C C . ILE A 1 141 ? 6.532 -7.390 -10.390 1.00 97.31 141 ILE A C 1
ATOM 1135 O O . ILE A 1 141 ? 7.691 -7.798 -10.354 1.00 97.31 141 ILE A O 1
ATOM 1139 N N . LYS A 1 142 ? 5.620 -7.956 -11.182 1.00 97.12 142 LYS A N 1
ATOM 1140 C CA . LYS A 1 142 ? 5.897 -9.119 -12.041 1.00 97.12 142 LYS A CA 1
ATOM 1141 C C . LYS A 1 142 ? 6.224 -8.746 -13.484 1.00 97.12 142 LYS A C 1
ATOM 1143 O O . LYS A 1 142 ? 6.725 -9.591 -14.219 1.00 97.12 142 LYS A O 1
ATOM 1148 N N . THR A 1 143 ? 5.923 -7.515 -13.891 1.00 95.38 143 THR A N 1
ATOM 1149 C CA . THR A 1 143 ? 5.974 -7.096 -15.293 1.00 95.38 143 THR A CA 1
ATOM 1150 C C . THR A 1 143 ? 6.941 -5.924 -15.441 1.00 95.38 143 THR A C 1
ATOM 1152 O O . THR A 1 143 ? 6.556 -4.792 -15.148 1.00 95.38 143 THR A O 1
ATOM 1155 N N . PRO A 1 144 ? 8.189 -6.162 -15.879 1.00 92.81 144 PRO A N 1
ATOM 1156 C CA . PRO A 1 144 ? 9.123 -5.077 -16.143 1.00 92.81 144 PRO A CA 1
ATOM 1157 C C . PRO A 1 144 ? 8.623 -4.178 -17.288 1.00 92.81 144 PRO A C 1
ATOM 1159 O O . PRO A 1 144 ? 7.939 -4.668 -18.194 1.00 92.81 144 PRO A O 1
ATOM 1162 N N . PRO A 1 145 ? 8.985 -2.880 -17.291 1.00 92.25 145 PRO A N 1
ATOM 1163 C CA . PRO A 1 145 ? 8.714 -1.987 -18.410 1.00 92.25 145 PRO A CA 1
ATOM 1164 C C . PRO A 1 145 ? 9.290 -2.532 -19.727 1.00 92.25 145 PRO A C 1
ATOM 1166 O O . PRO A 1 145 ? 10.336 -3.193 -19.719 1.00 92.25 145 PRO A O 1
ATOM 1169 N N . PRO A 1 146 ? 8.655 -2.242 -20.876 1.00 92.06 146 PRO A N 1
ATOM 1170 C CA . PRO A 1 146 ? 9.198 -2.628 -22.170 1.00 92.06 146 PRO A CA 1
ATOM 1171 C C . PRO A 1 146 ? 10.542 -1.930 -22.407 1.00 92.06 146 PRO A C 1
ATOM 1173 O O . PRO A 1 146 ? 10.718 -0.767 -22.046 1.00 92.06 146 PRO A O 1
ATOM 1176 N N . LYS A 1 147 ? 11.486 -2.638 -23.043 1.00 91.44 147 LYS A N 1
ATOM 1177 C CA . LYS A 1 147 ? 12.832 -2.116 -23.350 1.00 91.44 147 LYS A CA 1
ATOM 1178 C C . LYS A 1 147 ? 12.829 -1.001 -24.397 1.00 91.44 147 LYS A C 1
ATOM 1180 O O . LYS A 1 147 ? 13.771 -0.221 -24.441 1.00 91.44 147 LYS A O 1
ATOM 1185 N N . MET A 1 148 ? 11.799 -0.955 -25.235 1.00 89.06 148 MET A N 1
ATOM 1186 C CA . MET A 1 148 ? 11.617 0.029 -26.297 1.00 89.06 148 MET A CA 1
ATOM 1187 C C . MET A 1 148 ? 10.216 0.624 -26.166 1.00 89.06 148 MET A C 1
ATOM 1189 O O . MET A 1 148 ? 9.269 -0.119 -25.899 1.00 89.06 148 MET A O 1
ATOM 1193 N N . VAL A 1 149 ? 10.085 1.930 -26.367 1.00 87.69 149 VAL A N 1
ATOM 1194 C CA . VAL A 1 149 ? 8.805 2.655 -26.361 1.00 87.69 149 VAL A CA 1
ATOM 1195 C C . VAL A 1 149 ? 8.699 3.520 -27.609 1.00 87.69 149 VAL A C 1
ATOM 1197 O O . VAL A 1 149 ? 9.716 3.888 -28.193 1.00 87.69 149 VAL A O 1
ATOM 1200 N N . GLU A 1 150 ? 7.478 3.818 -28.039 1.00 83.88 150 GLU A N 1
ATOM 1201 C CA . GLU A 1 150 ? 7.247 4.747 -29.145 1.00 83.88 150 GLU A CA 1
ATOM 1202 C C . GLU A 1 150 ? 7.703 6.156 -28.739 1.00 83.88 150 GLU A C 1
ATOM 1204 O O . GLU A 1 150 ? 7.402 6.629 -27.640 1.00 83.88 150 GLU A O 1
ATOM 1209 N N . GLU A 1 151 ? 8.451 6.822 -29.617 1.00 76.94 151 GLU A N 1
ATOM 1210 C CA . GLU A 1 151 ? 8.781 8.238 -29.485 1.00 76.94 151 GLU A CA 1
ATOM 1211 C C . GLU A 1 151 ? 7.470 9.028 -29.551 1.00 76.94 151 GLU A C 1
ATOM 1213 O O . GLU A 1 151 ? 6.838 9.112 -30.605 1.00 76.94 151 GLU A O 1
ATOM 1218 N N . LEU A 1 152 ? 7.030 9.571 -28.410 1.00 69.88 152 LEU A N 1
ATOM 1219 C CA . LEU A 1 152 ? 5.891 10.482 -28.377 1.00 69.88 152 LEU A CA 1
ATOM 1220 C C . LEU A 1 152 ? 6.260 11.695 -29.233 1.00 69.88 152 LEU A C 1
ATOM 1222 O O . LEU A 1 152 ? 7.109 12.497 -28.846 1.00 69.88 152 LEU A O 1
ATOM 1226 N N . ALA A 1 153 ? 5.651 11.802 -30.414 1.00 51.16 153 ALA A N 1
ATOM 1227 C CA . ALA A 1 153 ? 5.817 12.956 -31.277 1.00 51.16 153 ALA A CA 1
ATOM 1228 C C . ALA A 1 153 ? 5.321 14.188 -30.514 1.00 51.16 153 ALA A C 1
ATOM 1230 O O . ALA A 1 153 ? 4.123 14.342 -30.268 1.00 51.16 153 ALA A O 1
ATOM 1231 N N . ILE A 1 154 ? 6.248 15.054 -30.110 1.00 49.44 154 ILE A N 1
ATOM 1232 C CA . ILE A 1 154 ? 5.910 16.392 -29.640 1.00 49.44 154 ILE A CA 1
ATOM 1233 C C . ILE A 1 154 ? 5.268 17.080 -30.845 1.00 49.44 154 ILE A C 1
ATOM 1235 O O . ILE A 1 154 ? 5.943 17.356 -31.835 1.00 49.44 154 ILE A O 1
ATOM 1239 N N . ILE A 1 155 ? 3.952 17.286 -30.800 1.00 47.97 155 ILE A N 1
ATOM 1240 C CA . ILE A 1 155 ? 3.279 18.158 -31.760 1.00 47.97 155 ILE A CA 1
ATOM 1241 C C . ILE A 1 155 ? 3.779 19.562 -31.433 1.00 47.97 155 ILE A C 1
ATOM 1243 O O . ILE A 1 155 ? 3.351 20.163 -30.449 1.00 47.97 155 ILE A O 1
ATOM 1247 N N . ASP A 1 156 ? 4.737 20.045 -32.217 1.00 39.03 156 ASP A N 1
ATOM 1248 C CA . ASP A 1 156 ? 5.202 21.423 -32.157 1.00 39.03 156 ASP A CA 1
ATOM 1249 C C . ASP A 1 156 ? 4.064 22.309 -32.678 1.00 39.03 156 ASP A C 1
ATOM 1251 O O . ASP A 1 156 ? 3.851 22.439 -33.885 1.00 39.03 156 ASP A O 1
ATOM 1255 N N . VAL A 1 157 ? 3.240 22.834 -31.767 1.00 47.31 157 VAL A N 1
ATOM 1256 C CA . VAL A 1 157 ? 2.211 23.822 -32.105 1.00 47.31 157 VAL A CA 1
ATOM 1257 C C . VAL A 1 157 ? 2.923 25.159 -32.294 1.00 47.31 157 VAL A C 1
ATOM 1259 O O . VAL A 1 157 ? 2.891 26.029 -31.428 1.00 47.31 157 VAL A O 1
ATOM 1262 N N . THR A 1 158 ? 3.606 25.309 -33.424 1.00 41.66 158 THR A N 1
ATOM 1263 C CA . THR A 1 158 ? 4.024 26.622 -33.912 1.00 41.66 158 THR A CA 1
ATOM 1264 C C . THR A 1 158 ? 2.793 27.301 -34.517 1.00 41.66 158 THR A C 1
ATOM 1266 O O . THR A 1 158 ? 2.234 26.831 -35.508 1.00 41.66 158 THR A O 1
ATOM 1269 N N . GLN A 1 159 ? 2.311 28.346 -33.833 1.00 35.81 159 GLN A N 1
ATOM 1270 C CA . GLN A 1 159 ? 1.310 29.294 -34.341 1.00 35.81 159 GLN A CA 1
ATOM 1271 C C . GLN A 1 159 ? 1.914 30.217 -35.397 1.00 35.81 159 GLN A C 1
ATOM 1273 O O . GLN A 1 159 ? 3.100 30.588 -35.240 1.00 35.81 159 GLN A O 1
#

Radius of gyration: 24.22 Å; Cα contacts (8 Å, |Δi|>4): 132; chains: 1; bounding box: 39×38×97 Å

Organism: Klebsiella pneumoniae (NCBI:txid573)

Mean predicted aligned error: 9.4 Å

Nearest PDB structures (foldseek):
  5l31-assembly1_C  TM=4.112E-01  e=4.530E+00  Escherichia coli
  5j5k-assembly1_A  TM=2.805E-01  e=2.663E+00  Aspergillus fumigatus Af293
  9cpc-assembly1_3G  TM=3.382E-01  e=9.532E+00  Sus scrofa
  4ilo-assembly1_A  TM=2.784E-01  e=5.313E+00  Chlamydia trachomatis L2/434/Bu
  8aud-assembly1_A  TM=2.149E-01  e=5.603E+00  Corynebacterium glutamicum ATCC 13032

Sequence (159 aa):
MKYSAFILLMMSFCIGAKMIPNTEMVNLYNNQIPQTRTLMSELNEVMKITEPVFDLYKHMRGLTPEAVALSQHLMQIQEKSDELYGKAPIATPFTSCRSLTGVAYNYWIEKLDSLNTQNEKRLDALFEQYNKLVKECSKQIKTPPPKMVEELAIIDVTQ

Foldseek 3Di:
DDDDPPPDPPPPPPPPQDKDFPVPQLVLLVVLLVVLVVLVVLLVVLLVCLVVLLVVCVVVVHDDPSLVVSLVSLVVSLVSLCVSQPDDQPSHLQNLSNVLSVLSNVLSVVSSCCVPPVPVVVNVVSVVSNVVS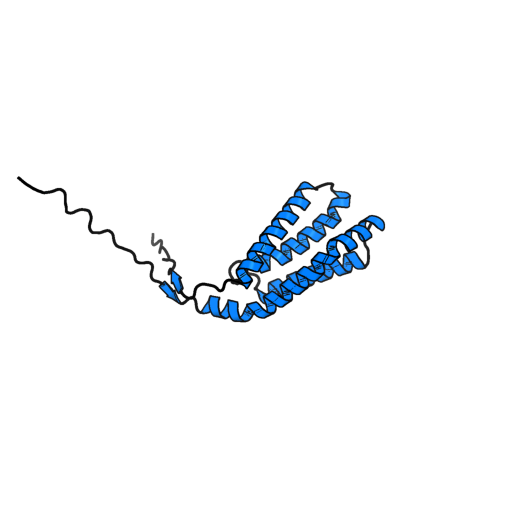VVVNVVSSVDGDDRIDGDPPPPPPDD